Protein AF-A0A2A2VIL2-F1 (afdb_monomer_lite)

Sequence (75 aa):
MTKAEFDIEQGRRRLRKQQDLLERLQRAGHDTRQAEHLAGSLERTLVEWERHRGLIEQRIDYLERHVAPHESRAG

pLDDT: mean 91.79, std 14.5, range [43.62, 98.69]

Structure (mmCIF, N/CA/C/O backbone):
data_AF-A0A2A2VIL2-F1
#
_entry.id   AF-A0A2A2VIL2-F1
#
loop_
_atom_site.group_PDB
_atom_site.id
_atom_site.type_symbol
_atom_site.label_atom_id
_atom_site.label_alt_id
_atom_site.label_comp_id
_atom_site.label_asym_id
_atom_site.label_entity_id
_atom_site.label_seq_id
_atom_site.pdbx_PDB_ins_code
_atom_site.Cartn_x
_atom_site.Cartn_y
_atom_site.Cartn_z
_atom_site.occupancy
_atom_site.B_iso_or_equiv
_atom_site.auth_seq_id
_atom_site.auth_comp_id
_atom_site.auth_asym_id
_atom_site.auth_atom_id
_atom_site.pdbx_PDB_model_num
ATOM 1 N N . MET A 1 1 ? 20.804 -2.086 -2.352 1.00 69.62 1 MET A N 1
ATOM 2 C CA . MET A 1 1 ? 19.352 -1.851 -2.284 1.00 69.62 1 MET A CA 1
ATOM 3 C C . MET A 1 1 ? 19.022 -0.645 -3.148 1.00 69.62 1 MET A C 1
ATOM 5 O O . MET A 1 1 ? 19.661 0.388 -2.970 1.00 69.62 1 MET A O 1
ATOM 9 N N . THR A 1 2 ? 18.111 -0.780 -4.107 1.00 91.06 2 THR A N 1
ATOM 10 C CA . THR A 1 2 ? 17.670 0.324 -4.978 1.00 91.06 2 THR A CA 1
ATOM 11 C C . THR A 1 2 ? 16.751 1.290 -4.221 1.00 91.06 2 THR A C 1
ATOM 13 O O . THR A 1 2 ? 16.174 0.938 -3.190 1.00 91.06 2 THR A O 1
ATOM 16 N N . LYS A 1 3 ? 16.574 2.518 -4.729 1.00 92.44 3 LYS A N 1
ATOM 17 C CA . LYS A 1 3 ? 15.598 3.469 -4.163 1.00 92.44 3 LYS A CA 1
ATOM 18 C C . LYS A 1 3 ? 14.187 2.865 -4.112 1.00 92.44 3 LYS A C 1
ATOM 20 O O . LYS A 1 3 ? 13.502 3.005 -3.108 1.00 92.44 3 LYS A O 1
ATOM 25 N N . ALA A 1 4 ? 13.793 2.138 -5.157 1.00 92.62 4 ALA A N 1
ATOM 26 C CA . ALA A 1 4 ? 12.491 1.479 -5.218 1.00 92.62 4 ALA A CA 1
ATOM 27 C C . ALA A 1 4 ? 12.317 0.424 -4.111 1.00 92.62 4 ALA A C 1
ATOM 29 O O . ALA A 1 4 ? 11.281 0.396 -3.455 1.00 92.62 4 ALA A O 1
ATOM 30 N N . GLU A 1 5 ? 13.335 -0.405 -3.852 1.00 95.12 5 GLU A N 1
ATOM 31 C CA . GLU A 1 5 ? 13.315 -1.360 -2.731 1.00 95.12 5 GLU A CA 1
ATOM 32 C C . GLU A 1 5 ? 13.197 -0.658 -1.377 1.00 95.12 5 GLU A C 1
ATOM 34 O O . GLU A 1 5 ? 12.411 -1.085 -0.531 1.00 95.12 5 GLU A O 1
ATOM 39 N N . PHE A 1 6 ? 13.941 0.436 -1.179 1.00 96.75 6 PHE A N 1
ATOM 40 C CA . PHE A 1 6 ? 13.841 1.234 0.041 1.00 96.75 6 PHE A CA 1
ATOM 41 C C . PHE A 1 6 ? 12.417 1.763 0.240 1.00 96.75 6 PHE A C 1
ATOM 43 O O . PHE A 1 6 ? 11.834 1.584 1.309 1.00 96.75 6 PHE A O 1
ATOM 50 N N . ASP A 1 7 ? 11.850 2.394 -0.787 1.00 96.62 7 ASP A N 1
ATOM 51 C CA . ASP A 1 7 ? 10.543 3.045 -0.717 1.00 96.62 7 ASP A CA 1
ATOM 52 C C . ASP A 1 7 ? 9.406 2.032 -0.493 1.00 96.62 7 ASP A C 1
ATOM 54 O O . ASP A 1 7 ? 8.498 2.298 0.306 1.00 96.62 7 ASP A O 1
ATOM 58 N N . ILE A 1 8 ? 9.489 0.848 -1.113 1.00 97.75 8 ILE A N 1
ATOM 59 C CA . ILE A 1 8 ? 8.570 -0.280 -0.886 1.00 97.75 8 ILE A CA 1
ATOM 60 C C . ILE A 1 8 ? 8.685 -0.789 0.554 1.00 97.75 8 ILE A C 1
ATOM 62 O O . ILE A 1 8 ? 7.667 -0.944 1.231 1.00 97.75 8 ILE A O 1
ATOM 66 N N . GLU A 1 9 ? 9.898 -0.986 1.078 1.00 98.12 9 GLU A N 1
ATOM 67 C CA . GLU A 1 9 ? 10.082 -1.444 2.461 1.00 98.12 9 GLU A CA 1
ATOM 68 C C . GLU A 1 9 ? 9.582 -0.405 3.479 1.00 98.12 9 GLU A C 1
ATOM 70 O O . GLU A 1 9 ? 8.917 -0.750 4.460 1.00 98.12 9 GLU A O 1
ATOM 75 N N . GLN A 1 10 ? 9.818 0.888 3.240 1.00 98.06 10 GLN A N 1
ATOM 76 C CA . GLN A 1 10 ? 9.226 1.941 4.068 1.00 98.06 10 GLN A CA 1
ATOM 77 C C . GLN A 1 10 ? 7.694 1.941 3.970 1.00 98.06 10 GLN A C 1
ATOM 79 O O . GLN A 1 10 ? 7.018 2.134 4.983 1.00 98.06 10 GLN A O 1
ATOM 84 N N . GLY A 1 11 ? 7.134 1.693 2.782 1.00 98.00 11 GLY A N 1
ATOM 85 C CA . GLY A 1 11 ? 5.697 1.504 2.570 1.00 98.00 11 GLY A CA 1
ATOM 86 C C . GLY A 1 11 ? 5.132 0.356 3.403 1.00 98.00 11 GLY A C 1
ATOM 87 O O . GLY A 1 11 ? 4.196 0.565 4.176 1.00 98.00 11 GLY A O 1
ATOM 88 N N . ARG A 1 12 ? 5.772 -0.816 3.343 1.00 98.56 12 ARG A N 1
ATOM 89 C CA . ARG A 1 12 ? 5.442 -2.001 4.151 1.00 98.56 12 ARG A CA 1
ATOM 90 C C . ARG A 1 12 ? 5.461 -1.698 5.647 1.00 98.56 12 ARG A C 1
ATOM 92 O O . ARG A 1 12 ? 4.525 -2.045 6.364 1.00 98.56 12 ARG A O 1
ATOM 99 N N . ARG A 1 13 ? 6.493 -1.002 6.133 1.00 98.50 13 ARG A N 1
ATOM 100 C CA . ARG A 1 13 ? 6.591 -0.585 7.545 1.00 98.50 13 ARG A CA 1
ATOM 101 C C . ARG A 1 13 ? 5.469 0.362 7.953 1.00 98.50 13 ARG A C 1
ATOM 103 O O . ARG A 1 13 ? 4.949 0.231 9.058 1.00 98.50 13 ARG A O 1
ATOM 110 N N . ARG A 1 14 ? 5.104 1.318 7.094 1.00 98.06 14 ARG A N 1
ATOM 111 C CA . ARG A 1 14 ? 3.984 2.231 7.359 1.00 98.06 14 ARG A CA 1
ATOM 112 C C . ARG A 1 14 ? 2.659 1.480 7.415 1.00 98.06 14 ARG A C 1
ATOM 114 O O . ARG A 1 14 ? 1.912 1.711 8.357 1.00 98.06 14 ARG A O 1
ATOM 121 N N . LEU A 1 15 ? 2.397 0.577 6.468 1.00 98.56 15 LEU A N 1
ATOM 122 C CA . LEU A 1 15 ? 1.170 -0.220 6.447 1.00 98.56 15 LEU A CA 1
ATOM 123 C C . LEU A 1 15 ? 1.015 -1.044 7.731 1.00 98.56 15 LEU A C 1
ATOM 125 O O . LEU A 1 15 ? -0.017 -0.931 8.384 1.00 98.56 15 LEU A O 1
ATOM 129 N N . ARG A 1 16 ? 2.070 -1.755 8.157 1.00 98.62 16 ARG A N 1
ATOM 130 C CA . ARG A 1 16 ? 2.060 -2.514 9.422 1.00 98.62 16 ARG A CA 1
ATOM 131 C C . ARG A 1 16 ? 1.709 -1.636 10.623 1.00 98.62 16 ARG A C 1
ATOM 133 O O . ARG A 1 16 ? 0.812 -1.964 11.383 1.00 98.62 16 ARG A O 1
ATOM 140 N N . LYS A 1 17 ? 2.332 -0.457 10.740 1.00 98.38 17 LYS A N 1
ATOM 141 C CA . LYS A 1 17 ? 2.014 0.495 11.819 1.00 98.38 17 LYS A CA 1
ATOM 142 C C . LYS A 1 17 ? 0.553 0.958 11.800 1.00 98.38 17 LYS A C 1
ATOM 144 O O . LYS A 1 17 ? -0.024 1.169 12.862 1.00 98.38 17 LYS A O 1
ATOM 149 N N . GLN A 1 18 ? -0.032 1.159 10.615 1.00 98.44 18 GLN A N 1
ATOM 150 C CA . GLN A 1 18 ? -1.445 1.535 10.497 1.00 98.44 18 GLN A CA 1
ATOM 151 C C . GLN A 1 18 ? -2.373 0.374 10.869 1.00 98.44 18 GLN A C 1
ATOM 153 O O . GLN A 1 18 ? -3.384 0.608 11.522 1.00 98.44 18 GLN A O 1
ATOM 158 N N . GLN A 1 19 ? -2.013 -0.864 10.522 1.00 98.50 19 GLN A N 1
ATOM 159 C CA . GLN A 1 19 ? -2.747 -2.067 10.925 1.00 98.50 19 GLN A CA 1
ATOM 160 C C . GLN A 1 19 ? -2.702 -2.268 12.449 1.00 98.50 19 GLN A C 1
ATOM 162 O O . GLN A 1 19 ? -3.746 -2.454 13.066 1.00 98.50 19 GLN A O 1
ATOM 167 N N . ASP A 1 20 ? -1.535 -2.097 13.079 1.00 98.56 20 ASP A N 1
ATOM 168 C CA . ASP A 1 20 ? -1.401 -2.171 14.542 1.00 98.56 20 ASP A CA 1
ATOM 169 C C . ASP A 1 20 ? -2.263 -1.110 15.250 1.00 98.56 20 ASP A C 1
ATOM 171 O O . ASP A 1 20 ? -2.892 -1.367 16.280 1.00 98.56 20 ASP A O 1
ATOM 175 N N . LEU A 1 21 ? -2.298 0.115 14.710 1.00 97.94 21 LEU A N 1
ATOM 176 C CA . LEU A 1 21 ? -3.143 1.185 15.238 1.00 97.94 21 LEU A CA 1
ATOM 177 C C . LEU A 1 21 ? -4.629 0.864 15.057 1.00 97.94 21 LEU A C 1
ATOM 179 O O . LEU A 1 21 ? -5.410 1.074 15.983 1.00 97.94 21 LEU A O 1
ATOM 183 N N . LEU A 1 22 ? -5.008 0.341 13.891 1.00 98.38 22 LEU A N 1
ATOM 184 C CA . LEU A 1 22 ? -6.373 -0.066 13.589 1.00 98.38 22 LEU A CA 1
ATOM 185 C C . LEU A 1 22 ? -6.871 -1.122 14.581 1.00 98.38 22 LEU A C 1
ATOM 187 O O . LEU A 1 22 ? -7.927 -0.930 15.181 1.00 98.38 22 LEU A O 1
ATOM 191 N N . GLU A 1 23 ? -6.083 -2.166 14.845 1.00 98.38 23 GLU A N 1
ATOM 192 C CA . GLU A 1 23 ? -6.432 -3.183 15.843 1.00 98.38 23 GLU A CA 1
ATOM 193 C C . GLU A 1 23 ? -6.655 -2.578 17.232 1.00 98.38 23 GLU A C 1
ATOM 195 O O . GLU A 1 23 ? -7.587 -2.948 17.950 1.00 98.38 23 GLU A O 1
ATOM 200 N N . ARG A 1 24 ? -5.803 -1.629 17.636 1.00 98.44 24 ARG A N 1
ATOM 201 C CA . ARG A 1 24 ? -5.948 -0.942 18.926 1.00 98.44 24 ARG A CA 1
ATOM 202 C C . ARG A 1 24 ? -7.229 -0.120 18.987 1.00 98.44 24 ARG A C 1
ATOM 204 O O . ARG A 1 24 ? -7.905 -0.150 20.012 1.00 98.44 24 ARG A O 1
ATOM 211 N N . LEU A 1 25 ? -7.565 0.593 17.912 1.00 98.19 25 LEU A N 1
ATOM 212 C CA . LEU A 1 25 ? -8.789 1.387 17.837 1.00 98.19 25 LEU A CA 1
ATOM 213 C C . LEU A 1 25 ? -10.038 0.499 17.881 1.00 98.19 25 LEU A C 1
ATOM 215 O O . LEU A 1 25 ? -10.978 0.810 18.611 1.00 98.19 25 LEU A O 1
ATOM 219 N N . GLN A 1 26 ? -10.016 -0.633 17.173 1.00 98.06 26 GLN A N 1
ATOM 220 C CA . GLN A 1 26 ? -11.097 -1.620 17.187 1.00 98.06 26 GLN A CA 1
ATOM 221 C C . GLN A 1 26 ? -11.289 -2.221 18.586 1.00 98.06 26 GLN A C 1
ATOM 223 O O . GLN A 1 26 ? -12.411 -2.257 19.087 1.00 98.06 26 GLN A O 1
ATOM 228 N N . ARG A 1 27 ? -10.204 -2.621 19.267 1.00 98.31 27 ARG A N 1
ATOM 229 C CA . ARG A 1 27 ? -10.270 -3.141 20.650 1.00 98.31 27 ARG A CA 1
ATOM 230 C C . ARG A 1 27 ? -10.804 -2.115 21.650 1.00 98.31 27 ARG A C 1
ATOM 232 O O . ARG A 1 27 ? -11.440 -2.498 22.625 1.00 98.31 27 ARG A O 1
ATOM 239 N N . ALA A 1 28 ? -10.553 -0.830 21.416 1.00 98.12 28 ALA A N 1
ATOM 240 C CA . ALA A 1 28 ? -11.074 0.262 22.234 1.00 98.12 28 ALA A CA 1
ATOM 241 C C . ALA A 1 28 ? -12.525 0.660 21.884 1.00 98.12 28 ALA A C 1
ATOM 243 O O . ALA A 1 28 ? -13.080 1.545 22.532 1.00 98.12 28 ALA A O 1
ATOM 244 N N . GLY A 1 29 ? -13.152 0.021 20.886 1.00 98.12 29 GLY A N 1
ATOM 245 C CA . GLY A 1 29 ? -14.537 0.287 20.488 1.00 98.12 29 GLY A CA 1
ATOM 246 C C . GLY A 1 29 ? -14.736 1.592 19.711 1.00 98.12 29 GLY A C 1
ATOM 247 O O . GLY A 1 29 ? -15.852 2.106 19.662 1.00 98.12 29 GLY A O 1
ATOM 248 N N . HIS A 1 30 ? -13.676 2.153 19.122 1.00 98.06 30 HIS A N 1
ATOM 249 C CA . HIS A 1 30 ? -13.782 3.352 18.289 1.00 98.06 30 HIS A CA 1
ATOM 250 C C . HIS A 1 30 ? -14.401 3.043 16.916 1.00 98.06 30 HIS A C 1
ATOM 252 O O . HIS A 1 30 ? -14.255 1.938 16.391 1.00 98.06 30 HIS A O 1
ATOM 258 N N . ASP A 1 31 ? -15.037 4.043 16.291 1.00 97.94 31 ASP A N 1
ATOM 259 C CA . ASP A 1 31 ? -15.364 3.969 14.861 1.00 97.94 31 ASP A CA 1
ATOM 260 C C . ASP A 1 31 ? -14.063 3.985 14.050 1.00 97.94 31 ASP A C 1
ATOM 262 O O . ASP A 1 31 ? -13.272 4.929 14.121 1.00 97.94 31 ASP A O 1
ATOM 266 N N . THR A 1 32 ? -13.831 2.914 13.297 1.00 98.38 32 THR A N 1
ATOM 267 C CA . THR A 1 32 ? -12.584 2.676 12.569 1.00 98.38 32 THR A CA 1
ATOM 268 C C . THR A 1 32 ? -12.734 2.694 11.056 1.00 98.38 32 THR A C 1
ATOM 270 O O . THR A 1 32 ? -11.736 2.534 10.358 1.00 98.38 32 THR A O 1
ATOM 273 N N . ARG A 1 33 ? -13.921 3.000 10.514 1.00 98.31 33 ARG A N 1
ATOM 274 C CA . ARG A 1 33 ? -14.189 2.951 9.061 1.00 98.31 33 ARG A CA 1
ATOM 275 C C . ARG A 1 33 ? -13.172 3.722 8.218 1.00 98.31 33 ARG A C 1
ATOM 277 O O . ARG A 1 33 ? -12.732 3.253 7.170 1.00 98.31 33 ARG A O 1
ATOM 284 N N . GLN A 1 34 ? -12.776 4.913 8.669 1.00 97.81 34 GLN A N 1
ATOM 285 C CA . GLN A 1 34 ? -11.781 5.720 7.954 1.00 97.81 34 GLN A CA 1
ATOM 286 C C . GLN A 1 34 ? -10.371 5.123 8.039 1.00 97.81 34 GLN A C 1
ATOM 288 O O . GLN A 1 34 ? -9.627 5.163 7.059 1.00 97.81 34 GLN A O 1
ATOM 293 N N . ALA A 1 35 ? -10.010 4.544 9.186 1.00 97.81 35 ALA A N 1
ATOM 294 C CA . ALA A 1 35 ? -8.722 3.886 9.377 1.00 97.81 35 ALA A CA 1
ATOM 295 C C . ALA A 1 35 ? -8.624 2.599 8.537 1.00 97.81 35 ALA A C 1
ATOM 297 O O . ALA A 1 35 ? -7.594 2.361 7.909 1.00 97.81 35 ALA A O 1
ATOM 298 N N . GLU A 1 36 ? -9.709 1.828 8.437 1.00 98.50 36 GLU A N 1
ATOM 299 C CA . GLU A 1 36 ? -9.820 0.666 7.545 1.00 98.50 36 GLU A CA 1
ATOM 300 C C . GLU A 1 36 ? -9.657 1.076 6.077 1.00 98.50 36 GLU A C 1
ATOM 302 O O . GLU A 1 36 ? -8.860 0.489 5.340 1.00 98.50 36 GLU A O 1
ATOM 307 N N . HIS A 1 37 ? -10.349 2.140 5.655 1.00 98.38 37 HIS A N 1
ATOM 308 C CA . HIS A 1 37 ? -10.231 2.661 4.295 1.00 98.38 37 HIS A CA 1
ATOM 309 C C . HIS A 1 37 ? -8.802 3.127 3.971 1.00 98.38 37 HIS A C 1
ATOM 311 O O . HIS A 1 37 ? -8.288 2.868 2.875 1.00 98.38 37 HIS A O 1
ATOM 317 N N . LEU A 1 38 ? -8.142 3.802 4.918 1.00 97.56 38 LEU A N 1
ATOM 318 C CA . LEU A 1 38 ? -6.752 4.226 4.778 1.00 97.56 38 LEU A CA 1
ATOM 319 C C . LEU A 1 38 ? -5.812 3.021 4.653 1.00 97.56 38 LEU A C 1
ATOM 321 O O . LEU A 1 38 ? -5.020 2.978 3.712 1.00 97.56 38 LEU A O 1
ATOM 325 N N . ALA A 1 39 ? -5.916 2.038 5.551 1.00 98.19 39 ALA A N 1
ATOM 326 C CA . ALA A 1 39 ? -5.088 0.834 5.519 1.00 98.19 39 ALA A CA 1
ATOM 327 C C . ALA A 1 39 ? -5.248 0.079 4.190 1.00 98.19 39 ALA A C 1
ATOM 329 O O . ALA A 1 39 ? -4.251 -0.221 3.533 1.00 98.19 39 ALA A O 1
ATOM 330 N N . GLY A 1 40 ? -6.487 -0.113 3.726 1.00 98.50 40 GLY A N 1
ATOM 331 C CA . GLY A 1 40 ? -6.750 -0.749 2.434 1.00 98.50 40 GLY A CA 1
ATOM 332 C C . GLY A 1 40 ? -6.227 0.055 1.236 1.00 98.50 40 GLY A C 1
ATOM 333 O O . GLY A 1 40 ? -5.789 -0.516 0.240 1.00 98.50 40 GLY A O 1
ATOM 334 N N . SER A 1 41 ? -6.229 1.389 1.313 1.00 98.50 41 SER A N 1
ATOM 335 C CA . SER A 1 41 ? -5.666 2.240 0.252 1.00 98.50 41 SER A CA 1
ATOM 336 C C . SER A 1 41 ? -4.140 2.158 0.192 1.00 98.50 41 SER A C 1
ATOM 338 O O . SER A 1 41 ? -3.566 2.104 -0.898 1.00 98.50 41 SER A O 1
ATOM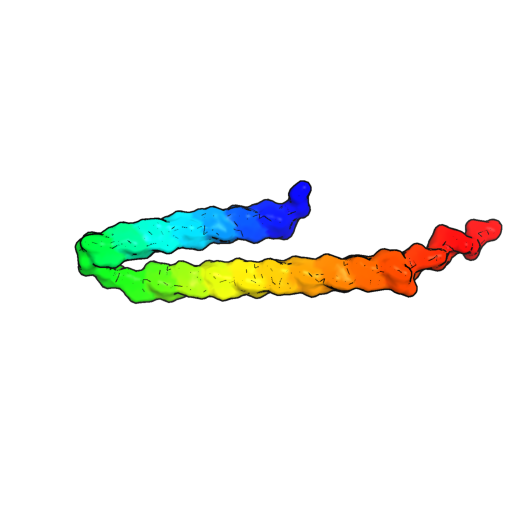 340 N N . LEU A 1 42 ? -3.481 2.108 1.352 1.00 98.31 42 LEU A N 1
ATOM 341 C CA . LEU A 1 42 ? -2.035 1.915 1.450 1.00 98.31 42 LEU A CA 1
ATOM 342 C C . LEU A 1 42 ? -1.617 0.538 0.926 1.00 98.31 42 LEU A C 1
ATOM 344 O O . LEU A 1 42 ? -0.645 0.450 0.180 1.00 98.31 42 LEU A O 1
ATOM 348 N N . GLU A 1 43 ? -2.370 -0.508 1.266 1.00 98.69 43 GLU A N 1
ATOM 349 C CA . GLU A 1 43 ? -2.134 -1.868 0.780 1.00 98.69 43 GLU A CA 1
ATOM 350 C C . GLU A 1 43 ? -2.227 -1.953 -0.747 1.00 98.69 43 GLU A C 1
ATOM 352 O O . GLU A 1 43 ? -1.270 -2.377 -1.392 1.00 98.69 43 GLU A O 1
ATOM 357 N N . ARG A 1 44 ? -3.319 -1.458 -1.346 1.00 98.69 44 ARG A N 1
ATOM 358 C CA . ARG A 1 44 ? -3.472 -1.439 -2.813 1.00 98.69 44 ARG A CA 1
ATOM 359 C C . ARG A 1 44 ? -2.357 -0.660 -3.505 1.00 98.69 44 ARG A C 1
ATOM 361 O O . ARG A 1 44 ? -1.820 -1.110 -4.511 1.00 98.69 44 ARG A O 1
ATOM 368 N N . THR A 1 45 ? -1.986 0.495 -2.953 1.00 97.75 45 THR A N 1
ATOM 369 C CA . THR A 1 45 ? -0.898 1.315 -3.507 1.00 97.75 45 THR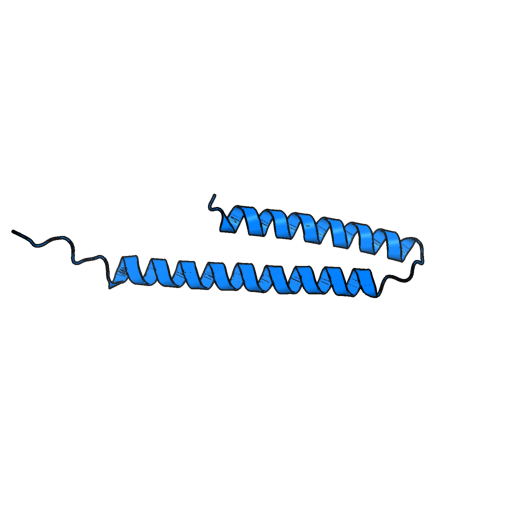 A CA 1
ATOM 370 C C . THR A 1 45 ? 0.427 0.557 -3.493 1.00 97.75 45 THR A C 1
ATOM 372 O O . THR A 1 45 ? 1.165 0.585 -4.475 1.00 97.75 45 THR A O 1
ATOM 375 N N . LEU A 1 46 ? 0.722 -0.140 -2.395 1.00 98.44 46 LEU A N 1
ATOM 376 C CA . LEU A 1 46 ? 1.947 -0.915 -2.251 1.00 98.44 46 LEU A CA 1
ATOM 377 C C . LEU A 1 46 ? 2.000 -2.093 -3.236 1.00 98.44 46 LEU A C 1
ATOM 379 O O . LEU A 1 46 ? 3.038 -2.310 -3.857 1.00 98.44 46 LEU A O 1
ATOM 383 N N . VAL A 1 47 ? 0.878 -2.794 -3.430 1.00 98.50 47 VAL A N 1
ATOM 384 C CA . VAL A 1 47 ? 0.758 -3.863 -4.434 1.00 98.50 47 VAL A CA 1
ATOM 385 C C . VAL A 1 47 ? 1.064 -3.334 -5.837 1.00 98.50 47 VAL A C 1
ATOM 387 O O . VAL A 1 47 ? 1.856 -3.939 -6.560 1.00 98.50 47 VAL A O 1
ATOM 390 N N . GLU A 1 48 ? 0.509 -2.180 -6.218 1.00 98.38 48 GLU A N 1
ATOM 391 C CA . GLU A 1 48 ? 0.794 -1.594 -7.533 1.00 98.38 48 GLU A CA 1
ATOM 392 C C . GLU A 1 48 ? 2.254 -1.145 -7.677 1.00 98.38 48 GLU A C 1
ATOM 394 O O . GLU A 1 48 ? 2.840 -1.293 -8.748 1.00 98.38 48 GLU A O 1
ATOM 399 N N . TRP A 1 49 ? 2.889 -0.646 -6.612 1.00 98.00 49 TRP A N 1
ATOM 400 C CA . TRP A 1 49 ? 4.315 -0.301 -6.644 1.00 98.00 49 TRP A CA 1
ATOM 401 C C . TRP A 1 49 ? 5.200 -1.528 -6.867 1.00 98.00 49 TRP A C 1
ATOM 403 O O . TRP A 1 49 ? 6.127 -1.484 -7.677 1.00 98.00 49 TRP A O 1
ATOM 413 N N . GLU A 1 50 ? 4.901 -2.629 -6.183 1.00 98.19 50 GLU A N 1
ATOM 414 C CA . GLU A 1 50 ? 5.623 -3.894 -6.333 1.00 98.19 50 GLU A CA 1
ATOM 415 C C . GLU A 1 50 ? 5.442 -4.478 -7.732 1.00 98.19 50 GLU A C 1
ATOM 417 O O . GLU A 1 50 ? 6.419 -4.865 -8.379 1.00 98.19 50 GLU A O 1
ATOM 422 N N . ARG A 1 51 ? 4.207 -4.450 -8.240 1.00 98.25 51 ARG A N 1
ATOM 423 C CA . ARG A 1 51 ? 3.889 -4.859 -9.607 1.00 98.25 51 ARG A CA 1
ATOM 424 C C . ARG A 1 51 ? 4.638 -4.018 -10.639 1.00 98.25 51 ARG A C 1
ATOM 426 O O . ARG A 1 51 ? 5.266 -4.576 -11.536 1.00 98.25 51 ARG A O 1
ATOM 433 N N . HIS A 1 52 ? 4.604 -2.691 -10.519 1.00 97.50 52 HIS A N 1
ATOM 434 C CA . HIS A 1 52 ? 5.311 -1.796 -11.437 1.00 97.50 52 HIS A CA 1
ATOM 435 C C . HIS A 1 52 ? 6.823 -2.008 -11.407 1.00 97.50 52 HIS A C 1
ATOM 437 O O . HIS A 1 52 ? 7.446 -2.056 -12.467 1.00 97.50 52 HIS A O 1
ATOM 443 N N . ARG A 1 53 ? 7.415 -2.19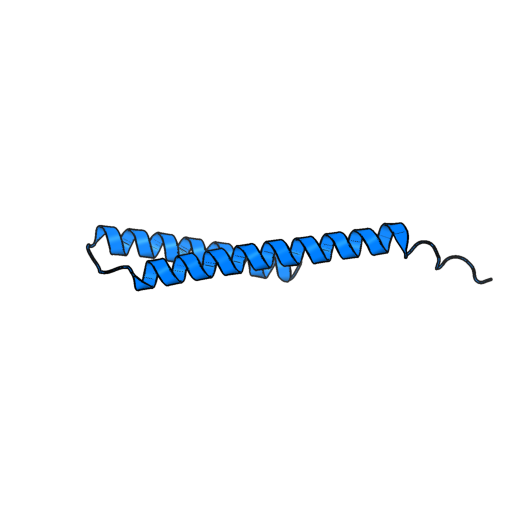2 -10.221 1.00 96.56 53 ARG A N 1
ATOM 444 C CA . ARG A 1 53 ? 8.838 -2.526 -10.097 1.00 96.56 53 ARG A CA 1
ATOM 445 C C . ARG A 1 53 ? 9.164 -3.817 -10.851 1.00 96.56 53 ARG A C 1
ATOM 447 O O . ARG A 1 53 ? 10.094 -3.813 -11.650 1.00 96.56 53 ARG A O 1
ATOM 454 N N . GLY A 1 54 ? 8.367 -4.871 -10.668 1.00 97.12 54 GLY A N 1
ATOM 455 C CA . GLY A 1 54 ? 8.565 -6.140 -11.373 1.00 97.12 54 GLY A CA 1
ATOM 456 C C . GLY A 1 54 ? 8.489 -6.009 -12.899 1.00 97.12 54 GLY A C 1
ATOM 457 O O . GLY A 1 54 ? 9.289 -6.613 -13.608 1.00 97.12 54 GLY A O 1
ATOM 458 N N . LEU A 1 55 ? 7.583 -5.177 -13.423 1.00 98.06 55 LEU A N 1
ATOM 459 C CA . LEU A 1 55 ? 7.503 -4.905 -14.866 1.00 98.06 55 LEU A CA 1
ATOM 460 C C . LEU A 1 55 ? 8.748 -4.180 -15.395 1.00 98.06 55 LEU A C 1
ATOM 462 O O . LEU A 1 55 ? 9.216 -4.480 -16.494 1.00 98.06 55 LEU A O 1
ATOM 466 N N . ILE A 1 56 ? 9.294 -3.237 -14.623 1.00 96.12 56 ILE A N 1
ATOM 467 C CA . ILE A 1 56 ? 10.530 -2.531 -14.982 1.00 96.12 56 ILE A CA 1
ATOM 468 C C . ILE A 1 56 ? 11.712 -3.505 -15.001 1.00 96.12 56 ILE A C 1
ATOM 470 O O . ILE A 1 56 ? 12.479 -3.495 -15.959 1.00 96.12 56 ILE A O 1
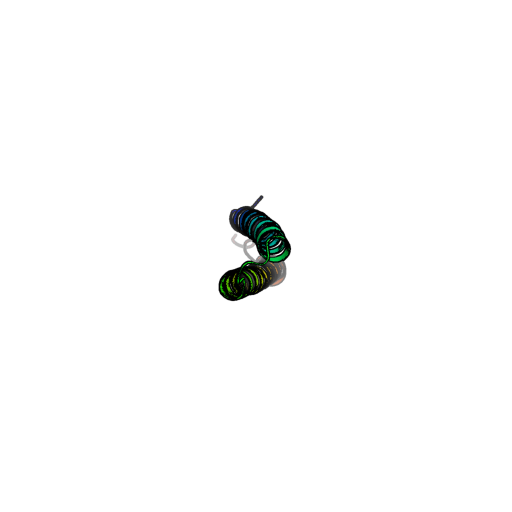ATOM 474 N N . GLU A 1 57 ? 11.835 -4.375 -13.998 1.00 96.50 57 GLU A N 1
ATOM 475 C CA . GLU A 1 57 ? 12.897 -5.390 -13.943 1.00 96.50 57 GLU A CA 1
ATOM 476 C C . GLU A 1 57 ? 12.821 -6.359 -15.123 1.00 96.50 57 GLU A C 1
ATOM 478 O O . GLU A 1 57 ? 13.807 -6.542 -15.828 1.00 96.50 57 GLU A O 1
ATOM 483 N N . GLN A 1 58 ? 11.632 -6.892 -15.423 1.00 97.19 58 GLN A N 1
ATOM 484 C CA . GLN A 1 58 ? 11.424 -7.742 -16.601 1.00 97.19 58 GLN A CA 1
ATOM 485 C C . GLN A 1 58 ? 11.827 -7.033 -17.898 1.00 97.19 58 GLN A C 1
ATOM 487 O O . GLN A 1 58 ? 12.375 -7.652 -18.815 1.00 97.19 58 GLN A O 1
ATOM 492 N N . ARG A 1 59 ? 11.558 -5.724 -17.995 1.00 96.75 59 ARG A N 1
ATOM 493 C CA . ARG A 1 59 ? 11.937 -4.937 -19.167 1.00 96.75 59 ARG A CA 1
ATOM 494 C C . ARG A 1 59 ? 13.450 -4.741 -19.263 1.00 96.75 59 ARG A C 1
ATOM 496 O O . ARG A 1 59 ? 13.971 -4.833 -20.372 1.00 96.75 59 ARG A O 1
ATOM 503 N N . ILE A 1 60 ? 14.134 -4.479 -18.151 1.00 95.12 60 ILE A N 1
ATOM 504 C CA . ILE A 1 60 ? 15.599 -4.366 -18.103 1.00 95.12 60 ILE A CA 1
ATOM 505 C C . ILE A 1 60 ? 16.233 -5.697 -18.515 1.00 95.12 60 ILE A C 1
ATOM 507 O O . ILE A 1 60 ? 16.992 -5.720 -19.481 1.00 95.12 60 ILE A O 1
ATOM 511 N N . ASP A 1 61 ? 15.818 -6.805 -17.898 1.00 95.88 61 ASP A N 1
ATOM 512 C CA . ASP A 1 61 ? 16.302 -8.154 -18.216 1.00 95.88 61 ASP A CA 1
ATOM 513 C C . ASP A 1 61 ? 16.139 -8.488 -19.704 1.00 95.88 61 ASP A C 1
ATOM 515 O O . ASP A 1 61 ? 17.027 -9.069 -20.336 1.00 95.88 61 ASP A O 1
ATOM 519 N N . TYR A 1 62 ? 14.996 -8.121 -20.293 1.00 95.44 62 TYR A N 1
ATOM 520 C CA . TYR A 1 62 ? 14.764 -8.301 -21.722 1.00 95.44 62 TYR A CA 1
ATOM 521 C C . TYR A 1 62 ? 15.791 -7.533 -22.564 1.00 95.44 62 TYR A C 1
ATOM 523 O O . TYR A 1 62 ? 16.357 -8.106 -23.499 1.00 95.44 62 TYR A O 1
ATOM 531 N N . LEU A 1 63 ? 16.025 -6.255 -22.247 1.00 95.56 63 LEU A N 1
ATOM 532 C CA . LEU A 1 63 ? 16.945 -5.388 -22.986 1.00 95.56 63 LEU A CA 1
ATOM 533 C C .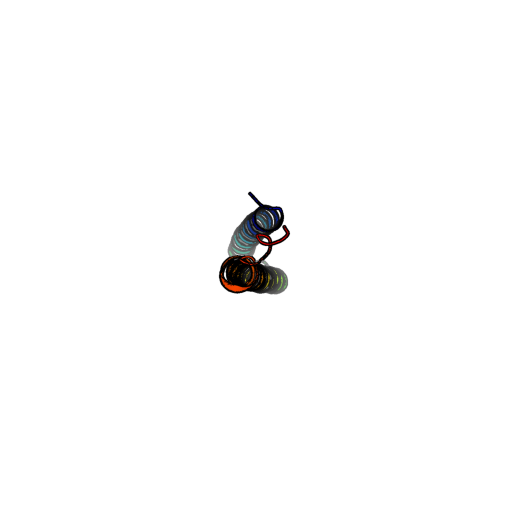 LEU A 1 63 ? 18.392 -5.875 -22.870 1.00 95.56 63 LEU A C 1
ATOM 535 O O . LEU A 1 63 ? 19.083 -5.963 -23.884 1.00 95.56 63 LEU A O 1
ATOM 539 N N . GLU A 1 64 ? 18.824 -6.266 -21.674 1.00 93.69 64 GLU A N 1
ATOM 540 C CA . GLU A 1 64 ? 20.170 -6.794 -21.438 1.00 93.69 64 GLU A CA 1
ATOM 541 C C . GLU A 1 64 ? 20.417 -8.099 -22.206 1.00 93.69 64 GLU A C 1
ATOM 543 O O . GLU A 1 64 ? 21.484 -8.289 -22.786 1.00 93.69 64 GLU A O 1
ATOM 548 N N . ARG A 1 65 ? 19.417 -8.987 -22.282 1.00 92.50 65 ARG A N 1
ATOM 549 C CA . ARG A 1 65 ? 19.562 -10.290 -22.954 1.00 92.50 65 ARG A CA 1
ATOM 550 C C . ARG A 1 65 ? 19.419 -10.233 -24.475 1.00 92.50 65 ARG A C 1
ATOM 552 O O . ARG A 1 65 ? 20.051 -11.030 -25.162 1.00 92.50 65 ARG A O 1
ATOM 559 N N . HIS A 1 66 ? 18.570 -9.350 -25.003 1.00 88.62 66 HIS A N 1
ATOM 560 C CA . HIS A 1 66 ? 18.158 -9.400 -26.416 1.00 88.62 66 HIS A CA 1
ATOM 561 C C . HIS A 1 66 ? 18.585 -8.183 -27.237 1.00 88.62 66 HIS A C 1
ATOM 563 O O . HIS A 1 66 ? 18.603 -8.264 -28.463 1.00 88.62 66 HIS A O 1
ATOM 569 N N . VAL A 1 67 ? 18.919 -7.061 -26.594 1.00 77.81 67 VAL A N 1
ATOM 570 C CA . VAL A 1 67 ? 19.228 -5.794 -27.280 1.00 77.81 67 VAL A CA 1
ATOM 571 C C . VAL A 1 67 ? 20.667 -5.338 -27.018 1.00 77.81 67 VAL A C 1
ATOM 573 O O . VAL A 1 67 ? 21.284 -4.746 -27.890 1.00 77.81 67 VAL A O 1
ATOM 576 N N . ALA A 1 68 ? 21.269 -5.677 -25.878 1.00 62.84 68 ALA A N 1
ATOM 577 C CA . ALA A 1 68 ? 22.659 -5.326 -25.575 1.00 62.84 68 ALA A CA 1
ATOM 578 C C . ALA A 1 68 ? 23.808 -6.192 -26.184 1.00 62.84 68 ALA A C 1
ATOM 580 O O . ALA A 1 68 ? 24.952 -5.917 -25.827 1.00 62.84 68 ALA A O 1
ATOM 581 N N . PRO A 1 69 ? 23.644 -7.185 -27.099 1.00 55.75 69 PRO A N 1
ATOM 5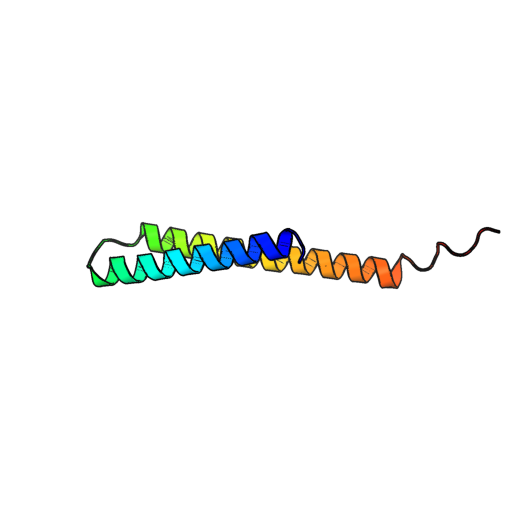82 C CA . PRO A 1 69 ? 24.817 -7.896 -27.642 1.00 55.75 69 PRO A CA 1
ATOM 583 C C . PRO A 1 69 ? 25.641 -7.161 -28.723 1.00 55.75 69 PRO A C 1
ATOM 585 O O . PRO A 1 69 ? 26.601 -7.747 -29.216 1.00 55.75 69 PRO A O 1
ATOM 588 N N . HIS A 1 70 ? 25.280 -5.948 -29.170 1.00 51.91 70 HIS A N 1
ATOM 589 C CA . HIS A 1 70 ? 25.845 -5.351 -30.403 1.00 51.91 70 HIS A CA 1
ATOM 590 C C . HIS A 1 70 ? 26.778 -4.136 -30.240 1.00 51.91 70 HIS A C 1
ATOM 592 O O . HIS A 1 70 ? 27.154 -3.538 -31.244 1.00 51.91 70 HIS A O 1
ATOM 598 N N . GLU A 1 71 ? 27.275 -3.828 -29.040 1.00 53.78 71 GLU A N 1
ATOM 599 C CA . GLU A 1 71 ? 28.421 -2.905 -28.874 1.00 53.78 71 GLU A CA 1
ATOM 600 C C . GLU A 1 71 ? 29.768 -3.651 -28.849 1.00 53.78 71 GLU A C 1
ATOM 602 O O . GLU A 1 71 ? 30.649 -3.436 -28.022 1.00 53.78 71 GLU A O 1
ATOM 607 N N . SER A 1 72 ? 29.944 -4.578 -29.785 1.00 53.59 72 SER A N 1
ATOM 608 C CA . SER A 1 72 ? 31.246 -5.161 -30.114 1.00 53.59 72 SER A CA 1
ATOM 609 C C . SER A 1 72 ? 31.301 -5.432 -31.608 1.00 53.59 72 SER A C 1
ATOM 611 O O . SER A 1 72 ? 31.184 -6.575 -32.041 1.00 53.59 72 SER A O 1
ATOM 613 N N . ARG A 1 73 ? 31.425 -4.358 -32.400 1.00 50.31 73 ARG A N 1
ATOM 614 C CA . ARG A 1 73 ? 32.061 -4.341 -33.732 1.00 50.31 73 ARG A CA 1
ATOM 615 C C . ARG A 1 73 ? 32.084 -2.924 -34.316 1.00 50.31 73 ARG A C 1
ATOM 617 O O . ARG A 1 73 ? 31.257 -2.553 -35.138 1.00 50.31 73 ARG A O 1
ATOM 624 N N . ALA A 1 74 ? 33.088 -2.169 -33.905 1.00 44.62 74 ALA A N 1
ATOM 625 C CA . ALA A 1 74 ? 33.845 -1.250 -34.750 1.00 44.62 74 ALA A CA 1
ATOM 626 C C . ALA A 1 74 ? 35.229 -1.203 -34.070 1.00 44.62 74 ALA A C 1
ATOM 628 O O . ALA A 1 74 ? 35.308 -0.826 -32.907 1.00 44.62 74 ALA A O 1
ATOM 629 N N . GLY A 1 75 ? 36.287 -1.818 -34.600 1.00 43.62 75 GLY A N 1
ATOM 630 C CA . GLY A 1 75 ? 36.719 -1.743 -35.992 1.00 43.62 75 GLY A CA 1
ATOM 631 C C . GLY A 1 75 ? 37.573 -0.500 -36.116 1.00 43.62 75 GLY A C 1
ATOM 632 O O . GLY A 1 75 ? 36.951 0.567 -36.279 1.00 43.62 75 GLY A O 1
#

Foldseek 3Di:
DDPLVVVLVVLVVVLVVLVVVLVVCVVVVHDCVVSVVVSVVSVVVSVVSVVVVVVVVVVVVCCVVPPPPPPPDDD

Radius of gyration: 20.37 Å; chains: 1; bounding box: 52×16×58 Å

Secondary structure (DSSP, 8-state):
--HHHHHHHHHHHHHHHHHHHHHHHHHTT---HHHHHHHHHHHHHHHHHHHHHHHHHHHHHHHHHHTGGGS----